Protein AF-A0A6C0JSQ9-F1 (afdb_monomer_lite)

pLDDT: mean 80.43, std 18.85, range [44.28, 98.0]

Secondary structure (DSSP, 8-state):
--HHHHHHHHHHHHHIIIIITT-HHHHHHHHHT-S-HHHHHHHHHHHHHHGGGGTT-HHHHHHHHHHHHHHHTTPPPPPHHHHHHHHEEEE--TTSSS---EEEE---------------PPPP-

Sequence (125 aa):
MSSMMEKIGPGYWHHIHTKAADNADVCMSMFNSLPCNDCKTHSIQLYDTLKHAYEGDILGLTIAIHNEVNRKLGKRQLSQKEARALYVKTKPCRNCGSNKTVVTPVSSTPRANPLLISRRRVRYI

Radius of gyration: 16.81 Å; chains: 1; bounding box: 29×33×66 Å

Foldseek 3Di:
DPPVCVVCVVVLLLCCLQPVQQPPVVNLVSLVPDPDPVSSVLLVVLCVVCCVVQPVGSNVSSLVSVQVVCVVVVHDRDDPVRSCVVFFDQDQPPPPPDSPRPGHGDDDDDDDDDDDDDDDDDDDD

Organism: NCBI:txid1070528

InterPro domains:
  IPR017905 ERV/ALR sulfhydryl oxidase domain [PF04777] (23-82)
  IPR017905 ERV/ALR sulfhydryl oxidase domain [PS51324] (1-87)
  IPR036774 ERV/ALR sulfhydryl oxidase domain superfamily [G3DSA:1.20.120.310] (2-92)
  IPR036774 ERV/ALR sulfhydryl oxidase domain superfamily [SSF69000] (5-89)

Structure (mmCIF, N/CA/C/O backbone):
data_AF-A0A6C0JSQ9-F1
#
_entry.id   AF-A0A6C0JSQ9-F1
#
loop_
_atom_site.group_PDB
_atom_site.id
_atom_site.type_symbol
_atom_site.label_atom_id
_atom_site.label_alt_id
_atom_site.label_comp_id
_atom_site.label_asym_id
_atom_site.label_entity_id
_atom_site.label_seq_id
_atom_site.pdbx_PDB_ins_code
_atom_site.Cartn_x
_atom_site.Cartn_y
_atom_site.Cartn_z
_atom_site.occupancy
_atom_site.B_iso_or_equiv
_atom_site.auth_seq_id
_atom_site.auth_comp_id
_atom_site.auth_asym_id
_atom_site.auth_atom_id
_atom_site.pdbx_PDB_model_num
ATOM 1 N N . MET A 1 1 ? -8.196 -3.169 16.720 1.00 61.31 1 MET A N 1
ATOM 2 C CA . MET A 1 1 ? -8.530 -3.003 15.286 1.00 61.31 1 MET A CA 1
ATOM 3 C C . MET A 1 1 ? -9.953 -3.489 15.068 1.00 61.31 1 MET A C 1
ATOM 5 O O . MET A 1 1 ? -10.304 -4.512 15.640 1.00 61.31 1 MET A O 1
ATOM 9 N N . SER A 1 2 ? -10.769 -2.765 14.295 1.00 71.25 2 SER A N 1
ATOM 10 C CA . SER A 1 2 ? -12.132 -3.209 13.965 1.0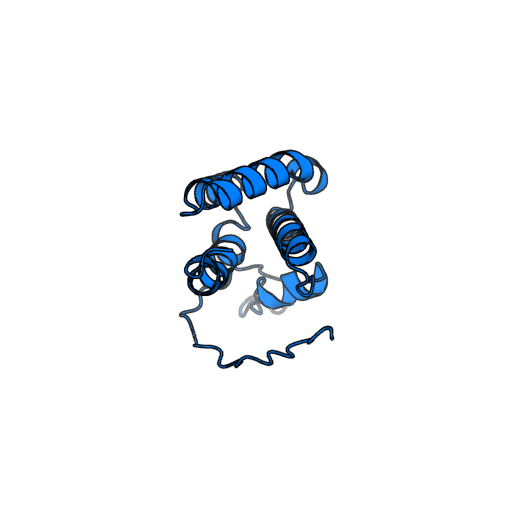0 71.25 2 SER A CA 1
ATOM 11 C C . SER A 1 2 ? -12.094 -4.573 13.264 1.00 71.25 2 SER A C 1
ATOM 13 O O . SER A 1 2 ? -11.322 -4.752 12.320 1.00 71.25 2 SER A O 1
ATOM 15 N N . SER A 1 3 ? -12.945 -5.512 13.695 1.00 80.00 3 SER A N 1
ATOM 16 C CA . SER A 1 3 ? -13.103 -6.856 13.106 1.00 80.00 3 SER A CA 1
ATOM 17 C C . SER A 1 3 ? -13.315 -6.831 11.583 1.00 80.00 3 SER A C 1
ATOM 19 O O . SER A 1 3 ? -13.018 -7.811 10.899 1.00 80.00 3 SER A O 1
ATOM 21 N N . MET A 1 4 ? -13.815 -5.719 11.041 1.00 87.62 4 MET A N 1
ATOM 22 C CA . MET A 1 4 ? -14.012 -5.535 9.608 1.00 87.62 4 MET A CA 1
ATOM 23 C C . MET A 1 4 ? -12.680 -5.471 8.846 1.00 87.62 4 MET A C 1
ATOM 25 O O . MET A 1 4 ? -12.521 -6.164 7.841 1.00 87.62 4 MET A O 1
ATOM 29 N N . MET A 1 5 ? -11.698 -4.709 9.345 1.00 90.50 5 MET A N 1
ATOM 30 C CA . MET A 1 5 ? -10.408 -4.500 8.666 1.00 90.50 5 MET A CA 1
ATOM 31 C C . MET A 1 5 ? -9.569 -5.776 8.572 1.00 90.50 5 MET A C 1
ATOM 33 O O . MET A 1 5 ? -8.771 -5.913 7.648 1.00 90.50 5 MET A O 1
ATOM 37 N N . GLU A 1 6 ? -9.772 -6.736 9.475 1.00 89.75 6 GLU A N 1
ATOM 38 C CA . GLU A 1 6 ? -9.129 -8.051 9.390 1.00 89.75 6 GLU A CA 1
ATOM 39 C C . GLU A 1 6 ? -9.613 -8.857 8.177 1.00 89.75 6 GLU A C 1
ATOM 41 O O . GLU A 1 6 ? -8.828 -9.594 7.584 1.00 89.75 6 GLU A O 1
ATOM 46 N N . LYS A 1 7 ? -10.881 -8.687 7.780 1.00 90.69 7 LYS A N 1
ATOM 47 C CA . LYS A 1 7 ? -11.485 -9.396 6.644 1.00 90.69 7 LYS A CA 1
ATOM 48 C C . LYS A 1 7 ? -11.207 -8.699 5.315 1.00 90.69 7 LYS A C 1
ATOM 50 O O . LYS A 1 7 ? -10.867 -9.362 4.341 1.00 90.69 7 LYS A O 1
ATOM 55 N N . ILE A 1 8 ? -11.347 -7.372 5.270 1.00 92.62 8 ILE A N 1
ATOM 56 C CA . ILE A 1 8 ? -11.251 -6.609 4.012 1.00 92.62 8 ILE A CA 1
ATOM 57 C C . ILE A 1 8 ? -9.837 -6.100 3.711 1.00 92.62 8 ILE A C 1
ATOM 59 O O . ILE A 1 8 ? -9.497 -5.878 2.551 1.00 92.62 8 ILE A O 1
ATOM 63 N N . GLY A 1 9 ? -8.998 -5.935 4.739 1.00 92.25 9 GLY A N 1
ATOM 64 C CA . GLY A 1 9 ? -7.650 -5.378 4.614 1.00 92.25 9 GLY A CA 1
ATOM 65 C C . GLY A 1 9 ? -6.763 -6.105 3.598 1.00 92.25 9 GLY A C 1
ATOM 66 O O . GLY A 1 9 ? -6.149 -5.430 2.773 1.00 92.25 9 GLY A O 1
ATOM 67 N N . PRO A 1 10 ? -6.712 -7.454 3.581 1.00 93.56 10 PRO A N 1
ATOM 68 C CA . PRO A 1 10 ? -5.934 -8.185 2.580 1.00 93.56 10 PRO A CA 1
ATOM 69 C C . PRO A 1 10 ? -6.346 -7.871 1.134 1.00 93.56 10 PRO A C 1
ATOM 71 O O . PRO A 1 10 ? -5.484 -7.734 0.269 1.00 93.56 10 PRO A O 1
ATOM 74 N N . GLY A 1 11 ? -7.650 -7.710 0.879 1.00 92.19 11 GLY A N 1
ATOM 75 C CA . GLY A 1 11 ? -8.169 -7.344 -0.441 1.00 92.19 11 GLY A CA 1
ATOM 76 C C . GLY A 1 11 ? -7.756 -5.932 -0.858 1.00 92.19 11 GLY A C 1
ATOM 77 O O . GLY A 1 11 ? -7.314 -5.735 -1.988 1.00 92.19 11 GLY A O 1
ATOM 78 N N . TYR A 1 12 ? -7.814 -4.976 0.074 1.00 93.62 12 TYR A N 1
ATOM 79 C CA . TYR A 1 12 ? -7.336 -3.608 -0.151 1.00 93.62 12 TYR A CA 1
ATOM 80 C C . TYR A 1 12 ? -5.849 -3.571 -0.511 1.00 93.62 12 TYR A C 1
ATOM 82 O O . TYR A 1 12 ? -5.478 -2.971 -1.516 1.00 93.62 12 TYR A O 1
ATOM 90 N N . TRP A 1 13 ? -5.000 -4.258 0.259 1.00 94.81 13 TRP A N 1
ATOM 91 C CA . TRP A 1 13 ? -3.564 -4.304 -0.025 1.00 94.81 13 TRP A CA 1
ATOM 92 C C . TRP A 1 13 ? -3.251 -4.967 -1.360 1.00 94.81 13 TRP A C 1
ATOM 94 O O . TRP A 1 13 ? -2.428 -4.457 -2.116 1.00 94.81 13 TRP A O 1
ATOM 104 N N . HIS A 1 14 ? -3.933 -6.066 -1.688 1.00 92.50 14 HIS A N 1
ATOM 105 C CA . HIS A 1 14 ? -3.783 -6.693 -2.997 1.00 92.50 14 HIS A CA 1
ATOM 106 C C . HIS A 1 14 ? -4.120 -5.716 -4.128 1.00 92.50 14 HIS A C 1
ATOM 108 O O . HIS A 1 14 ? -3.374 -5.619 -5.101 1.00 92.50 14 HIS A O 1
ATOM 114 N N . HIS A 1 15 ? -5.212 -4.961 -3.990 1.00 90.69 15 HIS A N 1
ATOM 115 C CA . HIS A 1 15 ? -5.619 -3.979 -4.986 1.00 90.69 15 HIS A CA 1
ATOM 116 C C . HIS A 1 15 ? -4.581 -2.851 -5.117 1.00 90.69 15 HIS A C 1
ATOM 118 O O . HIS A 1 15 ? -4.152 -2.549 -6.228 1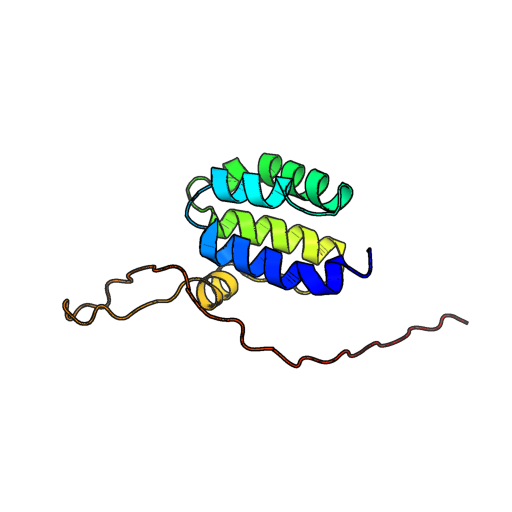.00 90.69 15 HIS A O 1
ATOM 124 N N . ILE A 1 16 ? -4.100 -2.297 -4.000 1.00 92.56 16 ILE A N 1
ATOM 125 C CA . ILE A 1 16 ? -3.052 -1.264 -3.992 1.00 92.56 16 ILE A CA 1
ATOM 126 C C . ILE A 1 16 ? -1.793 -1.768 -4.713 1.00 92.56 16 ILE A C 1
ATOM 128 O O . ILE A 1 16 ? -1.323 -1.134 -5.654 1.00 92.56 16 ILE A O 1
ATOM 132 N N . HIS A 1 17 ? -1.281 -2.946 -4.352 1.00 92.12 17 HIS A N 1
ATOM 133 C CA . HIS A 1 17 ? -0.032 -3.460 -4.925 1.00 92.12 17 HIS A CA 1
ATOM 134 C C . HIS A 1 17 ? -0.144 -3.911 -6.388 1.00 92.12 17 HIS A C 1
ATOM 136 O O . HIS A 1 17 ? 0.874 -4.007 -7.065 1.00 92.12 17 HIS A O 1
ATOM 142 N N . THR A 1 18 ? -1.347 -4.210 -6.888 1.00 86.94 18 THR A N 1
ATOM 143 C CA . THR A 1 18 ? -1.534 -4.679 -8.275 1.00 86.94 18 THR A CA 1
ATOM 144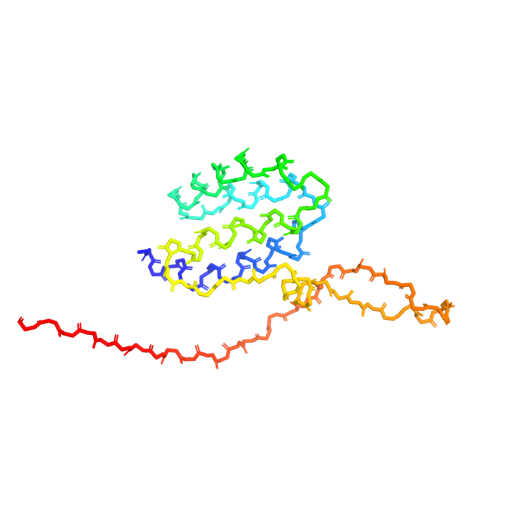 C C . THR A 1 18 ? -2.067 -3.617 -9.225 1.00 86.94 18 THR A C 1
ATOM 146 O O . THR A 1 18 ? -1.861 -3.743 -10.427 1.00 86.94 18 THR A O 1
ATOM 149 N N . LYS A 1 19 ? -2.779 -2.601 -8.729 1.00 81.88 19 LYS A N 1
ATOM 150 C CA . LYS A 1 19 ? -3.431 -1.581 -9.567 1.00 81.88 19 LYS A CA 1
ATOM 151 C C . LYS A 1 19 ? -2.874 -0.186 -9.358 1.00 81.88 19 LYS A C 1
ATOM 153 O O . LYS A 1 19 ? -2.808 0.575 -10.314 1.00 81.88 19 LYS A O 1
ATOM 158 N N . ALA A 1 20 ? -2.479 0.145 -8.134 1.00 76.44 20 ALA A N 1
ATOM 159 C CA . ALA A 1 20 ? -1.944 1.462 -7.813 1.00 76.44 20 ALA A CA 1
ATOM 160 C C . ALA A 1 20 ? -0.414 1.535 -7.923 1.00 76.44 20 ALA A C 1
ATOM 162 O O . ALA A 1 20 ? 0.146 2.624 -7.885 1.00 76.44 20 ALA A O 1
ATOM 163 N N . ALA A 1 21 ? 0.264 0.396 -8.088 1.00 72.44 21 ALA A N 1
ATOM 164 C CA . ALA A 1 21 ? 1.721 0.315 -8.188 1.00 72.44 21 ALA A CA 1
ATOM 165 C C . ALA A 1 21 ? 2.326 1.066 -9.389 1.00 72.44 21 ALA A C 1
ATOM 167 O O . ALA A 1 21 ? 3.527 1.310 -9.381 1.00 72.44 21 ALA A O 1
ATOM 168 N N . ASP A 1 22 ? 1.515 1.454 -10.376 1.00 76.94 22 ASP A N 1
ATOM 169 C CA . ASP A 1 22 ? 1.963 2.198 -11.559 1.00 76.94 22 ASP A CA 1
ATOM 170 C C . ASP A 1 22 ? 1.476 3.662 -11.557 1.00 76.94 22 ASP A C 1
ATOM 172 O O . ASP A 1 22 ? 1.813 4.428 -12.458 1.00 76.94 22 ASP A O 1
ATOM 176 N N . ASN A 1 23 ? 0.660 4.071 -10.573 1.00 86.06 23 ASN A N 1
ATOM 177 C CA . ASN A 1 23 ? 0.070 5.409 -10.528 1.00 86.06 23 ASN A CA 1
ATOM 178 C C . ASN A 1 23 ? -0.122 5.907 -9.082 1.00 86.06 23 ASN A C 1
ATOM 180 O O . ASN A 1 23 ? -0.951 5.401 -8.320 1.00 86.06 23 ASN A O 1
ATOM 184 N N . ALA A 1 24 ? 0.633 6.951 -8.737 1.00 88.00 24 ALA A N 1
ATOM 185 C CA . ALA A 1 24 ? 0.620 7.613 -7.436 1.00 88.00 24 ALA A CA 1
ATOM 186 C C . ALA A 1 24 ? -0.766 8.155 -7.032 1.00 88.00 24 ALA A C 1
ATOM 188 O O . ALA A 1 24 ? -1.193 7.977 -5.889 1.00 88.00 24 ALA A O 1
ATOM 189 N N . ASP A 1 25 ? -1.505 8.747 -7.969 1.00 89.38 25 ASP A N 1
ATOM 190 C CA . ASP A 1 25 ? -2.828 9.323 -7.707 1.00 89.38 25 ASP A CA 1
ATOM 191 C C . ASP A 1 25 ? -3.854 8.232 -7.394 1.00 89.38 25 ASP A C 1
ATOM 193 O O . ASP A 1 25 ? -4.675 8.365 -6.482 1.00 89.38 25 ASP A O 1
ATOM 197 N N . VAL A 1 26 ? -3.763 7.098 -8.097 1.00 90.06 26 VAL A N 1
ATOM 198 C CA . VAL A 1 26 ? -4.593 5.916 -7.823 1.00 90.06 26 VAL A CA 1
ATOM 199 C C . VAL A 1 26 ? -4.292 5.366 -6.426 1.00 90.06 26 VAL A C 1
ATOM 201 O O . VAL A 1 26 ? -5.217 5.011 -5.693 1.00 90.06 26 VAL A O 1
ATOM 204 N N . CYS A 1 27 ? -3.021 5.349 -6.018 1.00 90.62 27 CYS A N 1
ATOM 205 C CA . CYS A 1 27 ? -2.612 4.941 -4.672 1.00 90.62 27 CYS A CA 1
ATOM 206 C C . CYS A 1 27 ? -3.235 5.841 -3.597 1.00 90.62 27 CYS A C 1
ATOM 208 O O . CYS A 1 27 ? -3.877 5.355 -2.661 1.00 90.62 27 CYS A O 1
ATOM 210 N N . MET A 1 28 ? -3.131 7.158 -3.781 1.00 92.75 28 MET A N 1
ATOM 211 C CA . MET A 1 28 ? -3.711 8.138 -2.867 1.00 92.75 28 MET A CA 1
ATOM 212 C C . MET A 1 28 ? -5.242 8.028 -2.797 1.00 92.75 28 MET A C 1
ATOM 214 O O . MET A 1 28 ? -5.824 8.062 -1.709 1.00 92.75 28 MET A O 1
ATOM 218 N N . SER A 1 29 ? -5.912 7.836 -3.936 1.00 93.81 29 SER A N 1
ATOM 219 C CA . SER A 1 29 ? -7.362 7.610 -3.989 1.00 93.81 29 SER A CA 1
ATOM 220 C C . SER A 1 29 ? -7.776 6.375 -3.174 1.00 93.81 29 SER A C 1
ATOM 222 O O . SER A 1 29 ? -8.732 6.424 -2.394 1.00 93.81 29 SER A O 1
ATOM 224 N N . MET A 1 30 ? -7.003 5.285 -3.253 1.00 93.75 30 MET A N 1
ATOM 225 C CA . MET A 1 30 ? -7.279 4.072 -2.479 1.00 93.75 30 MET A CA 1
ATOM 226 C C . MET A 1 30 ? -7.135 4.284 -0.977 1.00 93.75 30 MET A C 1
ATOM 228 O O . MET A 1 30 ? -8.016 3.846 -0.234 1.00 93.75 30 MET A O 1
ATOM 232 N N . PHE A 1 31 ? -6.100 4.992 -0.518 1.00 94.69 31 PHE A N 1
ATOM 233 C CA . PHE A 1 31 ? -5.979 5.334 0.901 1.00 94.69 31 PHE A CA 1
ATOM 234 C C . PHE A 1 31 ? -7.161 6.180 1.383 1.00 94.69 31 PHE A C 1
ATOM 236 O O . PHE A 1 31 ? -7.751 5.873 2.420 1.00 94.69 31 PHE A O 1
ATOM 243 N N . ASN A 1 32 ? -7.590 7.166 0.591 1.00 94.88 32 ASN A N 1
ATOM 244 C CA . ASN A 1 32 ? -8.761 7.992 0.896 1.00 94.88 32 ASN A CA 1
ATOM 245 C C . ASN A 1 32 ? -10.078 7.200 0.954 1.00 94.88 32 ASN A C 1
ATOM 247 O O . ASN A 1 32 ? -10.998 7.587 1.679 1.00 94.88 32 ASN A O 1
ATOM 251 N N . SER A 1 33 ? -10.162 6.071 0.248 1.00 95.00 33 SER A N 1
ATOM 252 C CA . SER A 1 33 ? -11.335 5.191 0.241 1.00 95.00 33 SER A CA 1
ATOM 253 C C . SER A 1 33 ? -11.396 4.193 1.407 1.00 95.00 33 SER A C 1
ATOM 255 O O . SER A 1 33 ? -12.370 3.450 1.514 1.00 95.00 33 SER A O 1
ATOM 257 N N . LEU A 1 34 ? -10.386 4.142 2.288 1.00 93.56 34 LEU A N 1
ATOM 258 C CA . LEU A 1 34 ? -10.384 3.202 3.414 1.00 93.56 34 LEU A CA 1
ATOM 259 C C . LEU A 1 34 ? -11.580 3.460 4.358 1.00 93.56 34 LEU A C 1
ATOM 261 O O . LEU A 1 34 ? -11.765 4.596 4.807 1.00 93.56 34 LEU A O 1
ATOM 265 N N . PRO A 1 35 ? -12.346 2.422 4.756 1.00 92.88 35 PRO A N 1
ATOM 266 C CA . PRO A 1 35 ? -13.533 2.556 5.616 1.00 92.88 35 PRO A CA 1
ATOM 267 C C . PRO A 1 35 ? -13.191 2.710 7.111 1.00 92.88 35 PRO A C 1
ATOM 269 O O . PRO A 1 35 ? -14.009 2.454 7.989 1.00 92.88 35 PRO A O 1
ATOM 272 N N . CYS A 1 36 ? -11.953 3.088 7.418 1.00 92.31 36 CYS A N 1
ATOM 273 C CA . CYS A 1 36 ? -11.421 3.258 8.761 1.00 92.31 36 CYS A CA 1
ATOM 274 C C . CYS A 1 36 ? -10.676 4.593 8.787 1.00 92.31 36 CYS A C 1
ATOM 276 O O . CYS A 1 36 ? -9.623 4.705 8.161 1.00 92.31 36 CYS A O 1
ATOM 278 N N . ASN A 1 37 ? -11.217 5.595 9.489 1.00 94.75 37 ASN A N 1
ATOM 279 C CA . ASN A 1 37 ? -10.643 6.947 9.518 1.00 94.75 37 ASN A CA 1
ATOM 280 C C . ASN A 1 37 ? -9.208 6.951 10.058 1.00 94.75 37 ASN A C 1
ATOM 282 O O . ASN A 1 37 ? -8.329 7.517 9.419 1.00 94.75 37 ASN A O 1
ATOM 286 N N . ASP A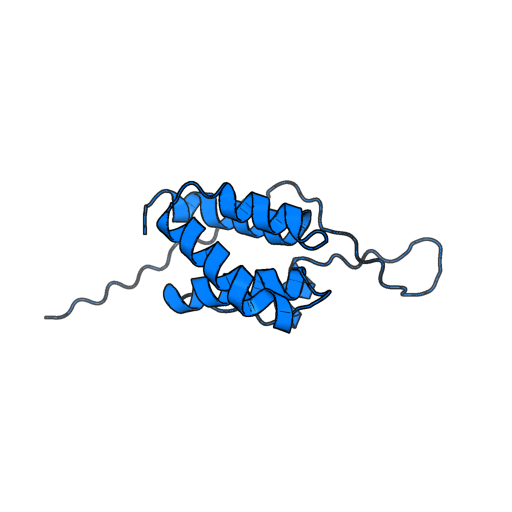 1 38 ? -8.938 6.231 11.149 1.00 94.25 38 ASP A N 1
ATOM 287 C CA . ASP A 1 38 ? -7.578 6.119 11.692 1.00 94.25 38 ASP A CA 1
ATOM 288 C C . ASP A 1 38 ? -6.618 5.476 10.689 1.00 94.25 38 ASP A C 1
ATOM 290 O O . ASP A 1 38 ? -5.482 5.917 10.526 1.00 94.25 38 ASP A O 1
ATOM 294 N N . CYS A 1 39 ? -7.082 4.435 9.990 1.00 94.62 39 CYS A N 1
ATOM 295 C CA . CYS A 1 39 ? -6.295 3.743 8.980 1.00 94.62 39 CYS A CA 1
ATOM 296 C C . CYS A 1 39 ? -5.982 4.687 7.817 1.00 94.62 39 CYS A C 1
ATOM 298 O O . CYS A 1 39 ? -4.824 4.773 7.431 1.00 94.62 39 CYS A O 1
ATOM 300 N N . LYS A 1 40 ? -6.994 5.416 7.326 1.00 95.69 40 LYS A N 1
ATOM 301 C CA . LYS A 1 40 ? -6.904 6.420 6.262 1.00 95.69 40 LYS A CA 1
ATOM 302 C C . LYS A 1 40 ? -5.883 7.497 6.602 1.00 95.69 40 LYS A C 1
ATOM 304 O O . LYS A 1 40 ? -4.891 7.626 5.886 1.00 95.69 40 LYS A O 1
ATOM 309 N N . THR A 1 41 ? -6.085 8.199 7.716 1.00 97.25 41 THR A N 1
ATOM 310 C CA . THR A 1 41 ? -5.196 9.268 8.184 1.00 97.25 41 THR A CA 1
ATOM 311 C C . THR A 1 41 ? -3.767 8.761 8.329 1.00 97.25 41 THR A C 1
ATOM 313 O O . THR A 1 41 ? -2.840 9.379 7.814 1.00 97.25 41 THR A O 1
ATOM 316 N N . HIS A 1 42 ? -3.584 7.592 8.947 1.00 96.31 42 HIS A N 1
ATOM 317 C CA . HIS A 1 42 ? -2.260 7.004 9.128 1.00 96.31 42 HIS A CA 1
ATOM 318 C C . HIS A 1 42 ? -1.590 6.643 7.794 1.00 96.31 42 HIS A C 1
ATOM 320 O O . HIS A 1 42 ? -0.417 6.947 7.602 1.00 96.31 42 HIS A O 1
ATOM 326 N N . SER A 1 43 ? -2.312 6.034 6.848 1.00 96.31 43 SER A N 1
ATOM 327 C CA . SER A 1 43 ? -1.748 5.709 5.531 1.00 96.31 43 SER A CA 1
ATOM 328 C C . SER A 1 43 ? -1.387 6.946 4.707 1.00 96.31 43 SER A C 1
ATOM 330 O O . SER A 1 43 ? -0.355 6.929 4.043 1.00 96.31 43 SER A O 1
ATOM 332 N N . ILE A 1 44 ? -2.173 8.026 4.787 1.00 97.06 44 ILE A N 1
ATOM 333 C CA . ILE A 1 44 ? -1.870 9.294 4.102 1.00 97.06 44 ILE A CA 1
ATOM 334 C C . ILE A 1 44 ? -0.618 9.939 4.709 1.00 97.06 44 ILE A C 1
ATOM 336 O O . ILE A 1 44 ? 0.303 10.290 3.980 1.00 97.06 44 ILE A O 1
ATOM 340 N N . GLN A 1 45 ? -0.525 10.001 6.042 1.00 97.94 45 GLN A N 1
ATOM 341 C CA . GLN A 1 45 ? 0.666 10.511 6.734 1.00 97.94 45 GLN A CA 1
ATOM 342 C C . GLN A 1 45 ? 1.934 9.734 6.358 1.00 97.94 45 GLN A C 1
ATOM 344 O O . GLN A 1 45 ? 2.978 10.333 6.090 1.00 97.94 45 GLN A O 1
ATOM 349 N N . LEU A 1 46 ? 1.850 8.400 6.312 1.00 97.62 46 LEU A N 1
ATOM 350 C CA . LEU A 1 46 ? 2.962 7.554 5.880 1.00 97.62 46 LEU A CA 1
ATOM 351 C C . LEU A 1 46 ? 3.325 7.802 4.414 1.00 97.62 46 LEU A C 1
ATOM 353 O O . LEU A 1 46 ? 4.508 7.873 4.092 1.00 97.62 46 LEU A O 1
ATOM 357 N N . TYR A 1 47 ? 2.333 7.964 3.537 1.00 96.12 47 TYR A N 1
ATOM 358 C CA . TYR A 1 47 ? 2.570 8.294 2.135 1.00 96.12 47 TYR A CA 1
ATOM 359 C C . TYR A 1 47 ? 3.323 9.616 1.990 1.00 96.12 47 TYR A C 1
ATOM 361 O O . TYR A 1 47 ? 4.362 9.653 1.338 1.00 96.12 47 TYR A O 1
ATOM 369 N N . ASP A 1 48 ? 2.852 10.683 2.634 1.00 96.50 48 ASP A N 1
ATOM 370 C CA . ASP A 1 48 ? 3.488 11.998 2.542 1.00 96.50 48 ASP A CA 1
ATOM 371 C C . ASP A 1 48 ? 4.910 12.006 3.101 1.00 96.50 48 ASP A C 1
ATOM 373 O O . ASP A 1 48 ? 5.782 12.676 2.550 1.00 96.50 48 ASP A O 1
ATOM 377 N N . THR A 1 49 ? 5.154 11.209 4.141 1.00 97.50 49 THR A N 1
ATOM 378 C CA . THR A 1 49 ? 6.477 11.052 4.754 1.00 97.50 49 THR A CA 1
ATOM 379 C C . THR A 1 49 ? 7.442 10.283 3.849 1.00 97.50 49 THR A C 1
ATOM 381 O O . THR A 1 49 ? 8.620 10.620 3.767 1.00 97.50 49 THR A O 1
ATOM 384 N N . LEU A 1 50 ? 6.965 9.230 3.178 1.00 95.94 50 LEU A N 1
ATOM 385 C CA . LEU A 1 50 ? 7.825 8.283 2.463 1.00 95.94 50 LEU A CA 1
ATOM 386 C C . LEU A 1 50 ? 7.944 8.566 0.961 1.00 95.94 50 LEU A C 1
ATOM 388 O O . LEU A 1 50 ? 8.913 8.117 0.356 1.00 95.94 50 LEU A O 1
ATOM 392 N N . LYS A 1 51 ? 7.009 9.300 0.342 1.00 93.88 51 LYS A N 1
ATOM 393 C CA . LYS A 1 51 ? 6.927 9.447 -1.126 1.00 93.88 51 LYS A CA 1
ATOM 394 C C . LYS A 1 51 ? 8.228 9.909 -1.788 1.00 93.88 51 LYS A C 1
ATOM 396 O O . LYS A 1 51 ? 8.572 9.396 -2.845 1.00 93.88 51 LYS A O 1
ATOM 401 N N . HIS A 1 52 ? 8.979 10.807 -1.149 1.00 94.56 52 HIS A N 1
ATOM 402 C CA . HIS A 1 52 ? 10.244 11.317 -1.688 1.00 94.56 52 HIS A CA 1
ATOM 403 C C . HIS A 1 52 ? 11.372 10.276 -1.666 1.00 94.56 52 HIS A C 1
ATOM 405 O O . HIS A 1 52 ? 12.210 10.262 -2.558 1.00 94.56 52 HIS A O 1
ATOM 411 N N . ALA A 1 53 ? 11.381 9.366 -0.687 1.00 95.38 53 ALA A N 1
ATOM 412 C CA . ALA A 1 53 ? 12.389 8.307 -0.599 1.00 95.38 53 ALA A CA 1
ATOM 413 C C . ALA A 1 53 ? 12.188 7.192 -1.643 1.00 95.38 53 ALA A C 1
ATOM 415 O O . ALA A 1 53 ? 13.090 6.389 -1.866 1.00 95.38 53 ALA A O 1
ATOM 416 N N . TYR A 1 54 ? 11.007 7.137 -2.265 1.00 93.25 54 TYR A N 1
ATOM 417 C CA . TYR A 1 54 ? 10.606 6.123 -3.242 1.00 93.25 54 TYR A CA 1
ATOM 418 C C . TYR A 1 54 ? 10.139 6.763 -4.557 1.00 93.25 54 TYR A C 1
ATOM 420 O O . TYR A 1 54 ? 9.245 6.242 -5.226 1.00 93.25 54 TYR A O 1
ATOM 428 N N . GLU A 1 55 ? 10.708 7.913 -4.922 1.00 90.31 55 GLU A N 1
ATOM 429 C CA . GLU A 1 55 ? 10.361 8.605 -6.162 1.00 90.31 55 GLU A CA 1
ATOM 430 C C . GLU A 1 55 ? 10.545 7.674 -7.374 1.00 90.31 55 GLU A C 1
ATOM 432 O O . GLU A 1 55 ? 11.588 7.047 -7.555 1.00 90.31 55 GLU A O 1
ATOM 437 N N . GLY A 1 56 ? 9.487 7.522 -8.174 1.00 87.94 56 GLY A N 1
ATOM 438 C CA . GLY A 1 56 ? 9.460 6.598 -9.313 1.00 87.94 56 GLY A CA 1
ATOM 439 C C . GLY A 1 56 ? 9.277 5.110 -8.967 1.00 87.94 56 GLY A C 1
ATOM 440 O O . GLY A 1 56 ? 9.057 4.317 -9.879 1.00 87.94 56 GLY A O 1
ATOM 441 N N . ASP A 1 57 ? 9.294 4.711 -7.689 1.00 92.19 57 ASP A N 1
ATOM 442 C CA . ASP A 1 57 ? 9.063 3.329 -7.236 1.00 92.19 57 ASP A CA 1
ATOM 443 C C . ASP A 1 57 ? 7.805 3.215 -6.361 1.00 92.19 57 ASP A C 1
ATOM 445 O O . ASP A 1 57 ? 7.860 2.962 -5.154 1.00 92.19 57 ASP A O 1
ATOM 449 N N . ILE A 1 58 ? 6.631 3.381 -6.976 1.00 92.19 58 ILE A N 1
ATOM 450 C CA . ILE A 1 58 ? 5.345 3.361 -6.260 1.00 92.19 58 ILE A CA 1
ATOM 451 C C . ILE A 1 58 ? 5.066 1.992 -5.618 1.00 92.19 58 ILE A C 1
ATOM 453 O O . ILE A 1 58 ? 4.522 1.922 -4.511 1.00 92.19 58 ILE A O 1
ATOM 457 N N . LEU A 1 59 ? 5.476 0.882 -6.245 1.00 92.25 59 LEU A N 1
ATOM 458 C CA . LEU A 1 59 ? 5.403 -0.429 -5.594 1.00 92.25 59 LEU A CA 1
ATOM 459 C C . LEU A 1 59 ? 6.260 -0.446 -4.322 1.00 92.25 59 LEU A C 1
ATOM 461 O O . LEU A 1 59 ? 5.762 -0.834 -3.265 1.00 92.25 59 LEU A O 1
ATOM 465 N N . GLY A 1 60 ? 7.509 0.021 -4.404 1.00 94.44 60 GLY A N 1
ATOM 466 C CA . GLY A 1 60 ? 8.395 0.141 -3.248 1.00 94.44 60 GLY A CA 1
ATOM 467 C C . GLY A 1 60 ? 7.781 0.972 -2.120 1.00 94.44 60 GLY A C 1
ATOM 468 O O . GLY A 1 60 ? 7.760 0.511 -0.974 1.00 94.44 60 GLY A O 1
ATOM 469 N N . LEU A 1 61 ? 7.190 2.122 -2.463 1.00 95.31 61 LEU A N 1
ATOM 470 C CA . LEU A 1 61 ? 6.474 3.007 -1.542 1.00 95.31 61 LEU A CA 1
ATOM 471 C C . LEU A 1 61 ? 5.313 2.292 -0.842 1.00 95.31 61 LEU A C 1
ATOM 473 O O . LEU A 1 61 ? 5.229 2.284 0.386 1.00 95.31 61 LEU A O 1
ATOM 477 N N . THR A 1 62 ? 4.417 1.655 -1.602 1.00 95.62 62 THR A N 1
ATOM 478 C CA . THR A 1 62 ? 3.243 0.979 -1.022 1.00 95.62 62 THR A CA 1
ATOM 479 C C . THR A 1 62 ? 3.633 -0.180 -0.109 1.00 95.62 62 THR A C 1
ATOM 481 O O . THR A 1 62 ? 2.972 -0.412 0.904 1.00 95.62 62 THR A O 1
ATOM 484 N N . ILE A 1 63 ? 4.721 -0.888 -0.423 1.00 96.25 63 ILE A N 1
ATOM 485 C CA . ILE A 1 63 ? 5.266 -1.958 0.420 1.00 96.25 63 ILE A CA 1
ATOM 486 C C . ILE A 1 63 ? 5.867 -1.399 1.709 1.00 96.25 63 ILE A C 1
ATOM 488 O O . ILE A 1 63 ? 5.636 -1.973 2.772 1.00 96.25 63 ILE A O 1
ATOM 492 N N . ALA A 1 64 ? 6.569 -0.266 1.650 1.00 96.94 64 ALA A N 1
ATOM 493 C CA . ALA A 1 64 ? 7.082 0.404 2.842 1.00 96.94 64 ALA A CA 1
ATOM 494 C C . ALA A 1 64 ? 5.941 0.827 3.783 1.00 96.94 64 ALA A C 1
ATOM 496 O O . ALA A 1 64 ? 5.969 0.504 4.970 1.00 96.94 64 ALA A O 1
ATOM 497 N N . ILE A 1 65 ? 4.883 1.441 3.244 1.00 97.44 65 ILE A N 1
ATOM 498 C CA . ILE A 1 65 ? 3.686 1.821 4.014 1.00 97.44 65 ILE A CA 1
ATOM 499 C C . ILE A 1 65 ? 3.022 0.580 4.637 1.00 97.44 65 ILE A C 1
ATOM 501 O O . ILE A 1 65 ? 2.675 0.580 5.819 1.00 97.44 65 ILE A O 1
ATOM 505 N N . HIS A 1 66 ? 2.864 -0.506 3.874 1.00 96.94 66 HIS A N 1
ATOM 506 C CA . HIS A 1 66 ? 2.298 -1.755 4.390 1.00 96.94 66 HIS A CA 1
ATOM 507 C C . HIS A 1 66 ? 3.174 -2.351 5.505 1.00 96.94 66 HIS A C 1
ATOM 509 O O . HIS A 1 66 ? 2.654 -2.804 6.525 1.00 96.94 66 HIS A O 1
ATOM 515 N N . ASN A 1 67 ? 4.500 -2.310 5.368 1.00 98.00 67 ASN A N 1
ATOM 516 C CA . ASN A 1 67 ? 5.416 -2.780 6.403 1.00 98.00 67 ASN A CA 1
ATOM 517 C C . ASN A 1 67 ? 5.341 -1.947 7.682 1.00 98.00 67 ASN A C 1
ATOM 519 O O . ASN A 1 67 ? 5.377 -2.532 8.761 1.00 98.00 67 ASN A O 1
ATOM 523 N N . GLU A 1 68 ? 5.147 -0.631 7.590 1.00 98.00 68 GLU A N 1
ATOM 524 C CA . GLU A 1 68 ? 4.895 0.211 8.764 1.00 98.00 68 GLU A CA 1
ATOM 525 C C . GLU A 1 68 ? 3.601 -0.181 9.487 1.00 98.00 68 GLU A C 1
ATOM 527 O O . GLU A 1 68 ? 3.570 -0.324 10.714 1.00 98.00 68 GLU A O 1
ATOM 532 N N . VAL A 1 69 ? 2.538 -0.470 8.732 1.00 95.69 69 VAL A N 1
ATOM 533 C CA . VAL A 1 69 ? 1.295 -1.009 9.301 1.00 95.69 69 VAL A CA 1
ATOM 534 C C . VAL A 1 69 ? 1.528 -2.388 9.929 1.00 95.69 69 VAL A C 1
ATOM 536 O O . VAL A 1 69 ? 1.068 -2.636 11.043 1.00 95.69 69 VAL A O 1
ATOM 539 N N . ASN A 1 70 ? 2.268 -3.282 9.271 1.00 96.38 70 ASN A N 1
ATOM 540 C CA . ASN A 1 70 ? 2.580 -4.609 9.804 1.00 96.38 70 ASN A CA 1
ATOM 541 C C . ASN A 1 70 ? 3.419 -4.527 11.081 1.00 96.38 70 ASN A C 1
ATOM 543 O O . ASN A 1 70 ? 3.090 -5.205 12.052 1.00 96.38 70 ASN A O 1
ATOM 547 N N . ARG A 1 71 ? 4.425 -3.648 11.127 1.00 97.25 71 ARG A N 1
ATOM 548 C CA . ARG A 1 71 ? 5.250 -3.374 12.310 1.00 97.25 71 ARG A CA 1
ATOM 549 C C . ARG A 1 71 ? 4.387 -2.940 13.490 1.00 97.25 71 ARG A C 1
ATOM 551 O O . ARG A 1 71 ? 4.482 -3.538 14.559 1.00 97.25 71 ARG A O 1
ATOM 558 N N . LYS A 1 72 ? 3.480 -1.979 13.278 1.00 95.25 72 LYS A N 1
ATOM 559 C CA . LYS A 1 72 ? 2.541 -1.495 14.306 1.00 95.25 72 LYS A CA 1
ATOM 560 C C . LYS A 1 72 ? 1.603 -2.590 14.828 1.00 95.25 72 LYS A C 1
ATOM 562 O O . LYS A 1 72 ? 1.173 -2.535 15.974 1.00 95.25 72 LYS A O 1
ATOM 567 N N . LEU A 1 73 ? 1.284 -3.582 13.997 1.00 93.00 73 LEU A N 1
ATOM 568 C CA . LEU A 1 73 ? 0.402 -4.701 14.341 1.00 93.00 73 LEU A CA 1
ATOM 569 C C . LEU A 1 73 ? 1.147 -5.968 14.794 1.00 93.00 73 LEU A C 1
ATOM 571 O O . LEU A 1 73 ? 0.500 -6.993 15.001 1.00 93.00 73 LEU A O 1
ATOM 575 N N . GLY A 1 74 ? 2.480 -5.938 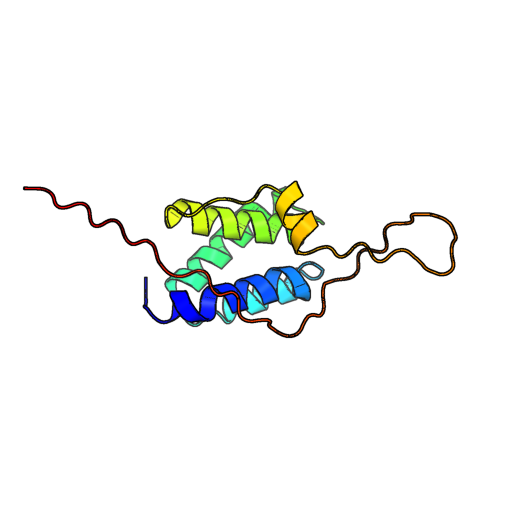14.904 1.00 95.94 74 GLY A N 1
ATOM 576 C CA . GLY A 1 74 ? 3.283 -7.119 15.243 1.00 95.94 74 GLY A CA 1
ATOM 577 C C . GLY A 1 74 ? 3.242 -8.229 14.182 1.00 95.94 74 GLY A C 1
ATOM 578 O O . GLY A 1 74 ? 3.384 -9.406 14.507 1.00 95.94 74 GLY A O 1
ATOM 579 N N . LYS A 1 75 ? 3.002 -7.879 12.915 1.00 96.00 75 LYS A N 1
ATOM 580 C CA . LYS A 1 75 ? 2.969 -8.806 11.774 1.00 96.00 75 LYS A CA 1
ATOM 581 C C . LYS A 1 75 ? 4.326 -8.864 11.068 1.00 96.00 75 LYS A C 1
ATOM 583 O O . LYS A 1 75 ? 5.146 -7.953 11.173 1.00 96.00 75 LYS A O 1
ATOM 588 N N . ARG A 1 76 ? 4.539 -9.935 10.296 1.00 97.06 76 ARG A N 1
ATOM 589 C CA . ARG A 1 76 ? 5.733 -10.112 9.456 1.00 97.06 76 ARG A CA 1
ATOM 590 C C . ARG A 1 76 ? 5.841 -8.983 8.426 1.00 97.06 76 ARG A C 1
ATOM 592 O O . ARG A 1 76 ? 4.856 -8.652 7.772 1.00 97.06 76 ARG A O 1
ATOM 599 N N . GLN A 1 77 ? 7.045 -8.446 8.261 1.00 97.94 77 GLN A N 1
ATOM 600 C CA . GLN A 1 77 ? 7.373 -7.477 7.215 1.00 97.94 77 GLN A CA 1
ATOM 601 C C . GLN A 1 77 ? 7.895 -8.205 5.970 1.00 97.94 77 GLN A C 1
ATOM 603 O O . GLN A 1 77 ? 8.537 -9.251 6.085 1.00 97.94 77 GLN A O 1
ATOM 608 N N . LEU A 1 78 ? 7.605 -7.666 4.788 1.00 94.62 78 LEU A N 1
ATOM 609 C CA . LEU A 1 78 ? 8.093 -8.187 3.511 1.00 94.62 78 LEU A CA 1
ATOM 610 C C . LEU A 1 78 ? 9.333 -7.419 3.062 1.00 94.62 78 LEU A C 1
ATOM 612 O O . LEU A 1 78 ? 9.341 -6.190 3.072 1.00 94.62 78 LEU A O 1
ATOM 616 N N . SER A 1 79 ? 10.356 -8.121 2.587 1.00 95.25 79 SER A N 1
ATOM 617 C CA . SER A 1 79 ? 11.440 -7.472 1.848 1.00 95.25 79 SER A CA 1
ATOM 618 C C . SER A 1 79 ? 10.959 -6.983 0.475 1.00 95.25 79 SER A C 1
ATOM 620 O O . SER A 1 79 ? 10.020 -7.531 -0.109 1.00 95.25 79 SER A O 1
ATOM 622 N N . GLN A 1 80 ? 11.654 -5.995 -0.096 1.00 91.38 80 GLN A N 1
ATOM 623 C CA . GLN A 1 80 ? 11.376 -5.517 -1.458 1.00 91.38 80 GLN A CA 1
ATOM 624 C C . GLN A 1 80 ? 11.482 -6.644 -2.498 1.00 91.38 80 GLN A C 1
ATOM 626 O O . GLN A 1 80 ? 10.676 -6.730 -3.424 1.00 91.38 80 GLN A O 1
ATOM 631 N N . LYS A 1 81 ? 12.440 -7.563 -2.315 1.00 92.00 81 LYS A N 1
ATOM 632 C CA . LYS A 1 81 ? 12.616 -8.735 -3.182 1.00 92.00 81 LYS A CA 1
ATOM 633 C C . LYS A 1 81 ? 11.405 -9.671 -3.128 1.00 92.00 81 LYS A C 1
ATOM 635 O O . LYS A 1 81 ? 10.908 -10.071 -4.177 1.00 92.00 81 LYS A O 1
ATOM 640 N N . GLU A 1 82 ? 10.918 -10.001 -1.929 1.00 92.88 82 GLU A N 1
ATOM 641 C CA . GLU A 1 82 ? 9.717 -10.833 -1.759 1.00 92.88 82 GLU A CA 1
ATOM 642 C C . GLU A 1 82 ? 8.480 -10.156 -2.350 1.00 92.88 82 GLU A C 1
ATOM 644 O O . GLU A 1 82 ? 7.716 -10.791 -3.071 1.00 92.88 82 GLU A O 1
ATOM 649 N N . ALA A 1 83 ? 8.295 -8.862 -2.085 1.00 92.00 83 ALA A N 1
ATOM 650 C CA . ALA A 1 83 ? 7.162 -8.111 -2.603 1.00 92.00 83 ALA A CA 1
ATOM 651 C C . ALA A 1 83 ? 7.131 -8.090 -4.136 1.00 92.00 83 ALA A C 1
ATOM 653 O O . ALA A 1 83 ? 6.095 -8.372 -4.739 1.00 92.00 83 ALA A O 1
ATOM 654 N N . ARG A 1 84 ? 8.273 -7.825 -4.782 1.00 89.38 84 ARG A N 1
ATOM 655 C CA . ARG A 1 84 ? 8.376 -7.868 -6.246 1.00 89.38 84 ARG A CA 1
ATOM 656 C C . ARG A 1 84 ? 8.084 -9.267 -6.783 1.00 89.38 84 ARG A C 1
ATOM 658 O O . ARG A 1 84 ? 7.329 -9.382 -7.736 1.00 89.38 84 ARG A O 1
ATOM 665 N N . ALA A 1 85 ? 8.584 -10.325 -6.145 1.00 88.94 85 ALA A N 1
ATOM 666 C CA . ALA A 1 85 ? 8.271 -11.696 -6.555 1.00 88.94 85 ALA A CA 1
ATOM 667 C C . ALA A 1 85 ? 6.768 -12.036 -6.449 1.00 88.94 85 ALA A C 1
ATOM 669 O O . ALA A 1 85 ? 6.266 -12.838 -7.234 1.00 88.94 85 ALA A O 1
ATOM 670 N N . LEU A 1 86 ? 6.047 -11.428 -5.502 1.00 89.12 86 LEU A N 1
ATOM 671 C CA . LEU A 1 86 ? 4.608 -11.641 -5.311 1.00 89.12 86 LEU A CA 1
ATOM 672 C C . LEU A 1 86 ? 3.746 -10.857 -6.309 1.00 89.12 86 LEU A C 1
ATOM 674 O O . LEU A 1 86 ? 2.757 -11.389 -6.814 1.00 89.12 86 LEU A O 1
ATOM 678 N N . TYR A 1 87 ? 4.091 -9.593 -6.566 1.00 86.88 87 TYR A N 1
ATOM 679 C CA . TYR A 1 87 ? 3.209 -8.660 -7.279 1.00 86.88 87 TYR A CA 1
ATOM 680 C C . TYR A 1 87 ? 3.658 -8.333 -8.706 1.00 86.88 87 TYR A C 1
ATOM 682 O O . TYR A 1 87 ? 2.830 -7.941 -9.529 1.00 86.88 87 TYR A O 1
ATOM 690 N N . VAL A 1 88 ? 4.933 -8.546 -9.041 1.00 84.44 88 VAL A N 1
ATOM 691 C CA . VAL A 1 88 ? 5.453 -8.360 -10.397 1.00 84.44 88 VAL A CA 1
ATOM 692 C C . VAL A 1 88 ? 5.473 -9.706 -11.110 1.00 84.44 88 VAL A C 1
ATOM 694 O O . VAL A 1 88 ? 6.319 -10.559 -10.850 1.00 84.44 88 VAL A O 1
ATOM 697 N N . LYS A 1 89 ? 4.550 -9.905 -12.056 1.00 70.06 89 LYS A N 1
ATOM 698 C CA . LYS A 1 89 ? 4.626 -11.049 -12.969 1.00 70.06 89 LYS A CA 1
ATOM 699 C C . LYS A 1 89 ? 5.696 -10.775 -14.018 1.00 70.06 89 LYS A C 1
ATOM 701 O O . LYS A 1 89 ? 5.550 -9.873 -14.841 1.00 70.06 89 LYS A O 1
ATOM 706 N N . THR A 1 90 ? 6.724 -11.613 -14.047 1.00 59.44 90 THR A N 1
ATOM 707 C CA . THR A 1 90 ? 7.586 -11.759 -15.217 1.00 59.44 90 THR A CA 1
ATOM 708 C C . THR A 1 90 ? 6.851 -12.637 -16.226 1.00 59.44 90 THR A C 1
ATOM 710 O O . THR A 1 90 ? 6.806 -13.860 -16.106 1.00 59.44 90 THR A O 1
ATOM 713 N N . LYS A 1 91 ? 6.195 -12.032 -17.222 1.00 57.59 91 LYS A N 1
ATOM 714 C CA . LYS A 1 91 ? 5.753 -12.821 -18.378 1.00 57.59 91 LYS A CA 1
ATOM 715 C C . LYS A 1 91 ? 6.955 -12.994 -19.305 1.00 57.59 91 LYS A C 1
ATOM 717 O O . LYS A 1 91 ? 7.511 -11.978 -19.725 1.00 57.59 91 LYS A O 1
ATOM 722 N N . PRO A 1 92 ? 7.364 -14.228 -19.650 1.00 54.78 92 PRO A N 1
ATOM 723 C CA . PRO A 1 92 ? 8.338 -14.409 -20.713 1.00 54.78 92 PRO A CA 1
ATOM 724 C C . PRO A 1 92 ? 7.736 -13.850 -22.005 1.00 54.78 92 PRO A C 1
ATOM 726 O O . PRO A 1 92 ? 6.628 -14.217 -22.408 1.00 54.78 92 PRO A O 1
ATOM 729 N N . CYS A 1 93 ? 8.445 -12.913 -22.627 1.00 55.88 93 CYS A N 1
ATOM 730 C CA . CYS A 1 93 ? 8.083 -12.366 -23.925 1.00 55.88 93 CYS A CA 1
ATOM 731 C C . CYS A 1 93 ? 8.135 -13.491 -24.969 1.00 55.88 93 CYS A C 1
ATOM 733 O O . CYS A 1 93 ? 9.211 -13.896 -25.399 1.00 55.88 93 CYS A O 1
ATOM 735 N N . ARG A 1 94 ? 6.967 -14.003 -25.381 1.00 59.31 94 ARG A N 1
ATOM 736 C CA . ARG A 1 94 ? 6.872 -15.126 -26.334 1.00 59.31 94 ARG A CA 1
ATOM 737 C C . ARG A 1 94 ? 7.480 -14.830 -27.711 1.00 59.31 94 ARG A C 1
ATOM 739 O O . ARG A 1 94 ? 7.818 -15.772 -28.410 1.00 59.31 94 ARG A O 1
ATOM 746 N N . ASN A 1 95 ? 7.630 -13.557 -28.083 1.00 64.56 95 ASN A N 1
ATOM 747 C CA . ASN A 1 95 ? 8.026 -13.158 -29.437 1.00 64.56 95 ASN A CA 1
ATOM 748 C C . ASN A 1 95 ? 9.475 -12.685 -29.583 1.00 64.56 95 ASN A C 1
ATOM 750 O O . ASN A 1 95 ? 9.932 -12.538 -30.709 1.00 64.56 95 ASN A O 1
ATOM 754 N N . CYS A 1 96 ? 10.191 -12.394 -28.493 1.00 62.06 96 CYS A N 1
ATOM 755 C CA . CYS A 1 96 ? 11.476 -11.700 -28.602 1.00 62.06 96 CYS A CA 1
ATOM 756 C C . CYS A 1 96 ? 12.709 -12.556 -28.294 1.00 62.06 96 CYS A C 1
ATOM 758 O O . CYS A 1 96 ? 13.811 -12.013 -28.335 1.00 62.06 96 CYS A O 1
ATOM 760 N N . GLY A 1 97 ? 12.560 -13.857 -27.993 1.00 54.25 97 GLY A N 1
ATOM 761 C CA . GLY A 1 97 ? 13.673 -14.810 -27.782 1.00 54.25 97 GLY A CA 1
ATOM 762 C C . GLY A 1 97 ? 14.688 -14.416 -26.696 1.00 54.25 97 GLY A C 1
ATOM 763 O O . GLY A 1 97 ? 15.658 -15.118 -26.445 1.00 54.25 97 GLY A O 1
ATOM 764 N N . SER A 1 98 ? 14.459 -13.284 -26.043 1.00 56.88 98 SER A N 1
ATOM 765 C CA . SER A 1 98 ? 15.312 -12.636 -25.072 1.00 56.88 98 SER A CA 1
ATOM 766 C C . SER A 1 98 ? 14.468 -12.432 -23.827 1.00 56.88 98 SER A C 1
ATOM 768 O O . SER A 1 98 ? 13.303 -12.031 -23.903 1.00 56.88 98 SER A O 1
ATOM 770 N N . ASN A 1 99 ? 15.055 -12.735 -22.670 1.00 50.59 99 ASN A N 1
ATOM 771 C CA . ASN A 1 99 ? 14.453 -12.563 -21.349 1.00 50.59 99 ASN A CA 1
ATOM 772 C C . ASN A 1 99 ? 14.299 -11.071 -21.000 1.00 50.59 99 ASN A C 1
ATOM 774 O O . ASN A 1 99 ? 14.770 -10.616 -19.962 1.00 50.59 99 ASN A O 1
ATOM 778 N N . LYS A 1 100 ? 13.672 -10.269 -21.866 1.00 47.22 100 LYS A N 1
ATOM 779 C CA . LYS A 1 100 ? 13.273 -8.916 -21.501 1.00 47.22 100 LYS A CA 1
ATOM 780 C C . LYS A 1 100 ? 12.086 -9.025 -20.558 1.00 47.22 100 LYS A C 1
ATOM 782 O O . LYS A 1 100 ? 11.012 -9.502 -20.925 1.00 47.22 100 LYS A O 1
ATOM 787 N N . THR A 1 101 ? 12.327 -8.616 -19.321 1.00 46.81 101 THR A N 1
ATOM 788 C CA . THR A 1 101 ? 11.363 -8.567 -18.231 1.00 46.81 101 THR A CA 1
ATOM 789 C C . THR A 1 101 ? 10.249 -7.592 -18.593 1.00 46.81 101 THR A C 1
ATOM 791 O O . THR A 1 101 ? 10.370 -6.390 -18.378 1.00 46.81 101 THR A O 1
ATOM 794 N N . VAL A 1 102 ? 9.156 -8.089 -19.171 1.00 50.94 102 VAL A N 1
ATOM 795 C CA . VAL A 1 102 ? 7.949 -7.278 -19.334 1.00 50.94 102 VAL A CA 1
ATOM 796 C C . VAL A 1 102 ? 7.213 -7.315 -17.999 1.00 50.94 102 VAL A C 1
ATOM 798 O O . VAL A 1 102 ? 6.531 -8.290 -17.672 1.00 50.94 102 VAL A O 1
ATOM 801 N N . VAL A 1 103 ? 7.415 -6.267 -17.202 1.00 54.16 103 VAL A N 1
ATOM 802 C CA . VAL A 1 103 ? 6.673 -6.020 -15.963 1.00 54.16 103 VAL A CA 1
ATOM 803 C C . VAL A 1 103 ? 5.216 -5.805 -16.361 1.00 54.16 103 VAL A C 1
ATOM 805 O O . VAL A 1 103 ? 4.886 -4.815 -17.004 1.00 54.16 103 VAL A O 1
ATOM 808 N N . THR A 1 104 ? 4.344 -6.764 -16.049 1.00 49.94 104 THR A N 1
ATOM 809 C CA . THR A 1 104 ? 2.894 -6.568 -16.183 1.00 49.94 104 THR A CA 1
ATOM 810 C C . THR A 1 104 ? 2.225 -6.802 -14.835 1.00 49.94 104 THR A C 1
ATOM 812 O O . THR A 1 104 ? 2.453 -7.859 -14.233 1.00 49.94 104 THR A O 1
ATOM 815 N N . PRO A 1 105 ? 1.400 -5.856 -14.346 1.00 49.66 105 PRO A N 1
ATOM 816 C CA . PRO A 1 105 ? 0.678 -6.034 -13.098 1.00 49.66 105 PRO A CA 1
ATOM 817 C C . PRO A 1 105 ? -0.225 -7.266 -13.163 1.00 49.66 105 PRO A C 1
ATOM 819 O O . PRO A 1 105 ? -0.871 -7.578 -14.173 1.00 49.66 105 PRO A O 1
ATOM 822 N N . VAL A 1 106 ? -0.236 -8.013 -12.063 1.00 49.56 106 VAL A N 1
ATOM 823 C CA . VAL A 1 106 ? -0.984 -9.257 -11.929 1.00 49.56 106 VAL A CA 1
ATOM 824 C C . VAL A 1 106 ? -2.485 -8.958 -11.961 1.00 49.56 106 VAL A C 1
ATOM 826 O O . VAL A 1 106 ? -3.067 -8.521 -10.977 1.00 49.56 106 VAL A O 1
ATOM 829 N N . SER A 1 107 ? -3.144 -9.264 -13.078 1.00 48.88 107 SER A N 1
ATOM 830 C CA . SER A 1 107 ? -4.577 -9.562 -13.058 1.00 48.88 107 SER A CA 1
ATOM 831 C C . SER A 1 107 ? -4.746 -10.997 -12.559 1.00 48.88 107 SER A C 1
ATOM 833 O O . SER A 1 107 ? -4.267 -11.942 -13.199 1.00 48.88 107 SER A O 1
ATOM 835 N N . SER A 1 108 ? -5.355 -11.178 -11.389 1.00 51.88 108 SER A N 1
ATOM 836 C CA . SER A 1 108 ? -5.803 -12.495 -10.941 1.00 51.88 108 SER A CA 1
ATOM 837 C C . SER A 1 108 ? -7.048 -12.390 -10.074 1.00 51.88 108 SER A C 1
ATOM 839 O O . SER A 1 108 ? -7.035 -11.775 -9.013 1.00 51.88 108 SER A O 1
ATOM 841 N N . THR A 1 109 ? -8.097 -13.060 -10.540 1.00 46.75 109 THR A N 1
ATOM 842 C CA . THR A 1 109 ? -9.251 -13.523 -9.768 1.00 46.75 109 THR A CA 1
ATOM 843 C C . THR A 1 109 ? -8.840 -14.101 -8.407 1.00 46.75 109 THR A C 1
ATOM 845 O O . THR A 1 109 ? -7.847 -14.835 -8.339 1.00 46.75 109 THR A O 1
ATOM 848 N N . PRO A 1 110 ? -9.600 -13.828 -7.334 1.00 47.09 110 PRO A N 1
ATOM 849 C CA . PRO A 1 110 ? -9.246 -14.256 -5.989 1.00 47.09 110 PRO A CA 1
ATOM 850 C C . PRO A 1 110 ? -9.364 -15.781 -5.861 1.00 47.09 110 PRO A C 1
ATOM 852 O O . PRO A 1 110 ? -10.458 -16.336 -5.918 1.00 47.09 110 PRO A O 1
ATOM 855 N N . ARG A 1 111 ? -8.238 -16.474 -5.652 1.00 46.28 111 ARG A N 1
ATOM 856 C CA . ARG A 1 111 ? -8.246 -17.807 -5.034 1.00 46.28 111 ARG A CA 1
ATOM 857 C C . ARG A 1 111 ? -8.181 -17.620 -3.524 1.00 46.28 111 ARG A C 1
ATOM 859 O O . ARG A 1 111 ? -7.243 -17.010 -3.014 1.00 46.28 111 ARG A O 1
ATOM 866 N N . ALA A 1 112 ? -9.195 -18.131 -2.833 1.00 44.28 112 ALA A N 1
ATOM 867 C CA . ALA A 1 112 ? -9.248 -18.189 -1.381 1.00 44.28 112 ALA A CA 1
ATOM 868 C C . ALA A 1 112 ? -7.997 -18.900 -0.841 1.00 44.28 112 ALA A C 1
ATOM 870 O O . ALA A 1 112 ? -7.683 -20.012 -1.262 1.00 44.28 112 ALA A O 1
ATOM 871 N N . ASN A 1 113 ? -7.277 -18.241 0.067 1.00 46.84 113 ASN A N 1
ATOM 872 C CA . ASN A 1 113 ? -6.123 -18.815 0.746 1.00 46.84 113 ASN A CA 1
ATOM 873 C C . ASN A 1 113 ? -6.563 -19.298 2.142 1.00 46.84 113 ASN A C 1
ATOM 875 O O . ASN A 1 113 ? -6.965 -18.462 2.959 1.00 46.84 113 ASN A O 1
ATOM 879 N N . PRO A 1 114 ? -6.535 -20.610 2.436 1.00 50.19 114 PRO A N 1
ATOM 880 C CA . PRO A 1 114 ? -6.897 -21.145 3.737 1.00 50.19 114 PRO A CA 1
ATOM 881 C C . PRO A 1 114 ? -5.653 -21.168 4.629 1.00 50.19 114 PRO A C 1
ATOM 883 O O . PRO A 1 114 ? -4.961 -22.176 4.724 1.00 50.19 114 PRO A O 1
ATOM 886 N N . LEU A 1 115 ? -5.357 -20.060 5.306 1.00 45.16 115 LEU A N 1
ATOM 887 C CA . LEU A 1 115 ? -4.434 -20.082 6.444 1.00 45.16 115 LEU A CA 1
ATOM 888 C C . LEU A 1 115 ? -5.171 -19.636 7.703 1.00 45.16 115 LEU A C 1
ATOM 890 O O . LEU A 1 115 ? -5.256 -18.462 8.062 1.00 45.16 115 LEU A O 1
ATOM 894 N N . LEU A 1 116 ? -5.746 -20.658 8.333 1.00 48.38 116 LEU A N 1
ATOM 895 C CA . LEU A 1 116 ? -6.325 -20.675 9.663 1.00 48.38 116 LEU A CA 1
ATOM 896 C C . LEU A 1 116 ? -5.264 -20.340 10.724 1.00 48.38 116 LEU A C 1
ATOM 898 O O . LEU A 1 116 ? -4.295 -21.062 10.924 1.00 48.38 116 LEU A O 1
ATOM 902 N N . ILE A 1 117 ? -5.492 -19.211 11.392 1.00 52.25 117 ILE A N 1
ATOM 903 C CA . ILE A 1 117 ? -5.540 -19.035 12.852 1.00 52.25 117 ILE A CA 1
ATOM 904 C C . ILE A 1 117 ? -4.671 -20.015 13.667 1.00 52.25 117 ILE A C 1
ATOM 906 O O . ILE A 1 117 ? -5.099 -21.119 13.990 1.00 52.25 117 ILE A O 1
ATOM 910 N N . SER A 1 118 ? -3.533 -19.530 14.170 1.00 44.69 118 SER A N 1
ATOM 911 C CA . SER A 1 118 ? -2.938 -20.036 15.414 1.00 44.69 118 SER A CA 1
ATOM 912 C C . SER A 1 118 ? -2.905 -18.902 16.438 1.00 44.69 118 SER A C 1
ATOM 914 O O . SER A 1 118 ? -2.056 -18.013 16.396 1.00 44.69 118 SER A O 1
ATOM 916 N N . ARG A 1 119 ? -3.903 -18.887 17.328 1.00 51.06 119 ARG A N 1
ATOM 917 C CA . ARG A 1 119 ? -3.983 -17.981 18.482 1.00 51.06 119 ARG A CA 1
ATOM 918 C C . ARG A 1 119 ? -3.310 -18.660 19.675 1.00 51.06 119 ARG A C 1
ATOM 920 O O . ARG A 1 119 ? -3.937 -19.489 20.329 1.00 51.06 119 ARG A O 1
ATOM 927 N N . ARG A 1 120 ? -2.075 -18.280 20.015 1.00 52.72 120 ARG A N 1
ATOM 928 C CA . ARG A 1 120 ? -1.545 -18.516 21.370 1.00 52.72 120 ARG A CA 1
ATOM 929 C C . ARG A 1 120 ? -2.066 -17.415 22.294 1.00 52.72 120 ARG A C 1
ATOM 931 O O . ARG A 1 120 ? -1.718 -16.251 22.133 1.00 52.72 120 ARG A O 1
ATOM 938 N N . ARG A 1 121 ? -2.930 -17.788 23.244 1.00 55.22 121 ARG A N 1
ATOM 939 C CA . ARG A 1 121 ? -3.284 -16.955 24.402 1.00 55.22 121 ARG A CA 1
ATOM 940 C C . ARG A 1 121 ? -2.123 -17.008 25.394 1.00 55.22 121 ARG A C 1
ATOM 942 O O . ARG A 1 121 ? -1.803 -18.090 25.875 1.00 55.22 121 ARG A O 1
ATOM 949 N N . VAL A 1 122 ? -1.540 -15.861 25.722 1.00 52.31 122 VAL A N 1
ATOM 950 C CA . VAL A 1 122 ? -0.716 -15.703 26.926 1.00 52.31 122 VAL A CA 1
ATOM 951 C C . VAL A 1 122 ? -1.670 -15.309 28.053 1.00 52.31 122 VAL A C 1
ATOM 953 O O . VAL A 1 122 ? -2.378 -14.311 27.935 1.00 52.31 122 VAL A O 1
ATOM 956 N N . ARG A 1 123 ? -1.759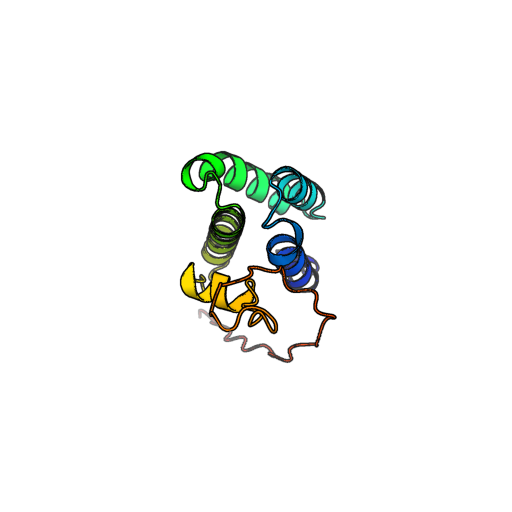 -16.136 29.099 1.00 58.47 123 ARG A N 1
ATOM 957 C CA . ARG A 1 123 ? -2.378 -15.770 30.380 1.00 58.47 123 ARG A CA 1
ATOM 958 C C . ARG A 1 123 ? -1.252 -15.278 31.286 1.00 58.47 123 ARG A C 1
ATOM 960 O O . ARG A 1 123 ? -0.289 -16.017 31.465 1.00 58.47 123 ARG A O 1
ATOM 967 N N . TYR A 1 124 ? -1.377 -14.074 31.830 1.00 54.78 124 TYR A N 1
ATOM 968 C CA . TYR A 1 124 ? -0.623 -13.684 33.019 1.00 54.78 124 TYR A CA 1
ATOM 969 C C . TYR A 1 124 ? -1.493 -13.993 34.239 1.00 54.78 124 TYR A C 1
ATOM 971 O O . TYR A 1 124 ? -2.703 -13.755 34.204 1.00 54.78 124 TYR A O 1
ATOM 979 N N . ILE A 1 125 ? -0.864 -14.634 35.222 1.00 71.69 125 ILE A N 1
ATOM 980 C CA . ILE A 1 125 ? -1.382 -14.948 36.558 1.00 71.69 125 ILE A CA 1
ATOM 981 C C . ILE A 1 125 ? -1.063 -13.753 37.452 1.00 71.69 125 ILE A C 1
ATOM 983 O O . ILE A 1 125 ? 0.045 -13.199 37.258 1.00 71.69 125 ILE A O 1
#